Protein AF-A0A3D5J546-F1 (afdb_monomer)

Secondary structure (DSSP, 8-state):
-EEEEEEEEEEEEEEEEEE-SEEEEEEEEEEEEEEEE-SEEEEEEES--EEEEEEE-SS-EEEEE--

Sequence (67 aa):
HTSTFKGKNLTTTNAKLIAEGRSKNEISVTDNLSIIAEDRSETTIFNTPKIEIEKFTGEAILKKAEF

Foldseek 3Di:
DEEEEDAQVPEDAEDEEEFEDHYEEEHEYEEEYEYEHEAHYEYEYEYDYDYHDPYDYHHYYYHYDYD

pLDDT: mean 88.57, std 7.5, range [57.72, 95.69]

Radius of gyration: 10.86 Å; Cα contacts (8 Å, |Δi|>4): 177; chains: 1; bounding box: 25×23×28 Å

Solvent-accessible surface area (backbone atoms only — not comparable to full-atom values): 3596 Å² total; per-residue (Å²): 127,76,50,77,46,84,32,65,89,51,78,34,57,65,47,78,48,82,33,58,46,46,22,42,37,32,38,19,30,56,49,36,36,40,33,35,32,26,43,44,16,41,38,38,35,30,70,75,36,51,77,43,76,80,41,82,41,78,57,60,44,82,42,82,49,81,134

Organism: NCBI:txid398743

Nearest PDB structures (foldseek):
  4opw-assembly2_B  TM=9.066E-01  e=4.657E+00  Parabacteroides merdae ATCC 43184

Mean predicted aligned error: 4.25 Å

Structure (mmCIF, N/CA/C/O backbone):
data_AF-A0A3D5J546-F1
#
_entry.id   AF-A0A3D5J546-F1
#
loop_
_atom_site.group_PDB
_atom_site.id
_atom_site.type_symbol
_atom_site.label_atom_id
_atom_site.label_alt_id
_atom_site.label_comp_id
_atom_site.label_asym_id
_atom_site.label_entity_id
_atom_site.label_seq_id
_atom_site.pdbx_PDB_ins_code
_atom_site.Cartn_x
_atom_site.Cartn_y
_atom_site.Cartn_z
_atom_site.occupancy
_atom_site.B_iso_or_equiv
_atom_site.auth_seq_id
_atom_site.auth_comp_id
_atom_site.auth_asym_id
_atom_site.auth_atom_id
_atom_site.pdbx_PDB_model_num
ATOM 1 N N . HIS A 1 1 ? 7.240 5.094 -18.198 1.00 57.72 1 HIS A N 1
ATOM 2 C CA . HIS A 1 1 ? 6.048 5.841 -17.749 1.00 57.72 1 HIS A CA 1
ATOM 3 C C . HIS A 1 1 ? 5.955 5.721 -16.229 1.00 57.72 1 HIS A C 1
ATOM 5 O O . HIS A 1 1 ? 6.381 4.692 -15.714 1.00 57.72 1 HIS A O 1
ATOM 11 N N . THR A 1 2 ? 5.510 6.754 -15.513 1.00 72.62 2 THR A N 1
ATOM 12 C CA . THR A 1 2 ? 5.409 6.749 -14.040 1.00 72.62 2 THR A CA 1
ATOM 13 C C . THR A 1 2 ? 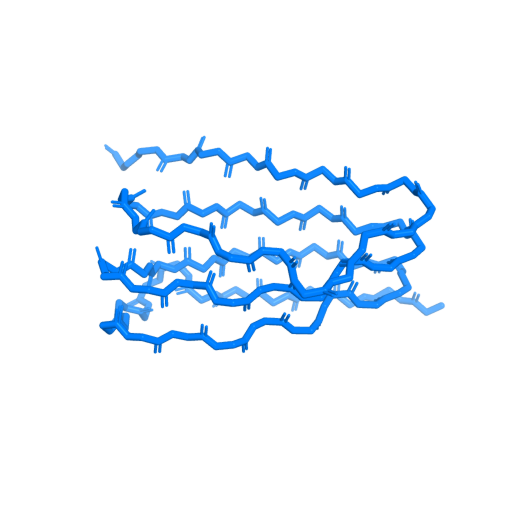4.033 7.243 -13.628 1.00 72.62 2 THR A C 1
ATOM 15 O O . THR A 1 2 ? 3.597 8.268 -14.150 1.00 72.62 2 THR A O 1
ATOM 18 N N . SER A 1 3 ? 3.396 6.565 -12.676 1.00 80.81 3 SER A N 1
ATOM 19 C CA . SER A 1 3 ? 2.031 6.878 -12.234 1.00 80.81 3 SER A CA 1
ATOM 20 C C . SER A 1 3 ? 1.997 7.194 -10.741 1.00 80.81 3 SER A C 1
ATOM 22 O O . SER A 1 3 ? 2.738 6.607 -9.952 1.00 80.81 3 SER A O 1
ATOM 24 N N . THR A 1 4 ? 1.164 8.152 -10.334 1.00 85.25 4 THR A N 1
ATOM 25 C CA . THR A 1 4 ? 0.977 8.515 -8.922 1.00 85.25 4 THR A CA 1
ATOM 26 C C . THR A 1 4 ? -0.508 8.605 -8.595 1.00 85.25 4 THR A C 1
ATOM 28 O O . THR A 1 4 ? -1.221 9.397 -9.207 1.00 85.25 4 THR A O 1
ATOM 31 N N . PHE A 1 5 ? -0.955 7.828 -7.610 1.00 83.19 5 PHE A N 1
ATOM 32 C CA . PHE A 1 5 ? -2.317 7.852 -7.085 1.00 83.19 5 PHE A CA 1
ATOM 33 C C . PHE A 1 5 ? -2.336 8.420 -5.661 1.00 83.19 5 PHE A C 1
ATOM 35 O O . PHE A 1 5 ? -1.618 7.933 -4.789 1.00 83.19 5 PHE A O 1
ATOM 42 N N . LYS A 1 6 ? -3.173 9.440 -5.421 1.00 82.31 6 LYS A N 1
ATOM 43 C CA . LYS A 1 6 ? -3.313 10.117 -4.120 1.00 82.31 6 LYS A CA 1
ATOM 44 C C . LYS A 1 6 ? -4.741 10.012 -3.585 1.00 82.31 6 LYS A C 1
ATOM 46 O O . LYS A 1 6 ? -5.551 10.909 -3.795 1.00 82.31 6 LYS A O 1
ATOM 51 N N . GLY A 1 7 ? -5.032 8.936 -2.862 1.00 77.25 7 GLY A N 1
ATOM 52 C CA . GLY A 1 7 ? -6.325 8.651 -2.232 1.00 77.25 7 GLY A CA 1
ATOM 53 C C . GLY A 1 7 ? -6.348 8.816 -0.709 1.00 77.25 7 GLY A C 1
ATOM 54 O O . GLY A 1 7 ? -7.280 8.349 -0.069 1.00 77.25 7 GLY A O 1
ATOM 55 N N . LYS A 1 8 ? -5.353 9.471 -0.096 1.00 72.06 8 LYS A N 1
ATOM 56 C CA . LYS A 1 8 ? -5.241 9.569 1.376 1.00 72.06 8 LYS A CA 1
ATOM 57 C C . LYS A 1 8 ? -6.428 10.241 2.086 1.00 72.06 8 LYS A C 1
ATOM 59 O O . LYS A 1 8 ? -6.722 9.896 3.219 1.00 72.06 8 LYS A O 1
ATOM 64 N N . ASN A 1 9 ? -7.109 11.182 1.425 1.00 77.69 9 ASN A N 1
ATOM 65 C CA . ASN A 1 9 ? -8.285 11.879 1.974 1.00 77.69 9 ASN A CA 1
ATOM 66 C 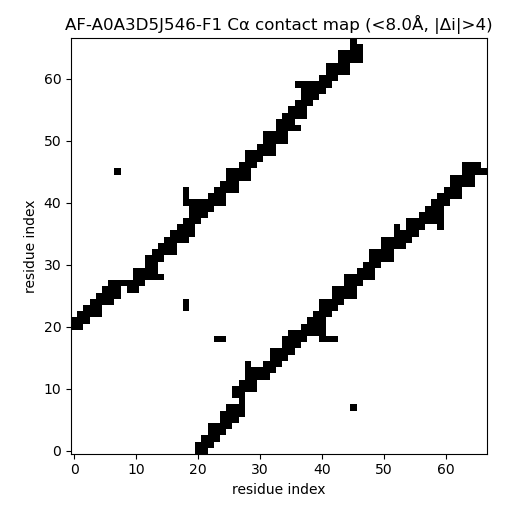C . ASN A 1 9 ? -9.612 11.200 1.596 1.00 77.69 9 ASN A C 1
ATOM 68 O O . ASN A 1 9 ? -10.677 11.685 1.968 1.00 77.69 9 ASN A O 1
ATOM 72 N N . LEU A 1 10 ? -9.556 10.111 0.823 1.00 77.50 10 LEU A N 1
ATOM 73 C CA . LEU A 1 10 ? -10.716 9.331 0.421 1.00 77.50 10 LEU A CA 1
ATOM 74 C C . LEU A 1 10 ? -10.709 8.029 1.217 1.00 77.50 10 LEU A C 1
ATOM 76 O O . LEU A 1 10 ? -10.114 7.037 0.803 1.00 77.50 10 LEU A O 1
ATOM 80 N N . THR A 1 11 ? -11.346 8.056 2.383 1.00 83.69 11 THR A N 1
ATOM 81 C CA . THR A 1 11 ? -11.513 6.858 3.205 1.00 83.69 11 THR A CA 1
ATOM 82 C C . THR A 1 11 ? -12.581 5.972 2.583 1.00 83.69 11 THR A C 1
ATOM 84 O O . THR A 1 11 ? -13.734 6.381 2.450 1.00 83.69 11 THR A O 1
ATOM 87 N N . THR A 1 12 ? -12.198 4.757 2.207 1.00 86.88 12 THR A N 1
ATOM 88 C CA . THR A 1 12 ? -13.123 3.735 1.711 1.00 86.88 12 THR A CA 1
ATOM 89 C C . THR A 1 12 ? -13.153 2.542 2.655 1.00 86.88 12 THR A C 1
ATOM 91 O O . THR A 1 12 ? -12.166 2.222 3.313 1.00 86.88 12 THR A O 1
ATOM 94 N N . THR A 1 13 ? -14.290 1.859 2.730 1.00 90.19 13 THR A N 1
ATOM 95 C CA . THR A 1 13 ? -14.424 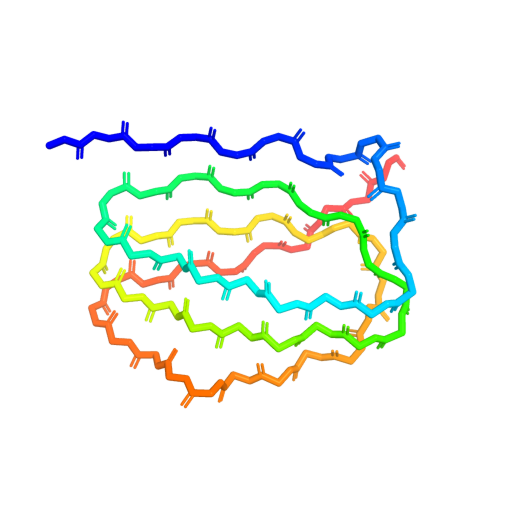0.648 3.546 1.00 90.19 13 THR A CA 1
ATOM 96 C C . THR A 1 13 ? -13.688 -0.522 2.901 1.00 90.19 13 THR A C 1
ATOM 98 O O . THR A 1 13 ? -12.910 -1.212 3.552 1.00 90.19 13 THR A O 1
ATOM 101 N N . ASN A 1 14 ? -13.877 -0.702 1.592 1.00 92.19 14 ASN A N 1
ATOM 102 C CA . ASN A 1 14 ? -13.267 -1.777 0.818 1.00 92.19 14 ASN A CA 1
ATOM 103 C C . ASN A 1 14 ? -12.614 -1.200 -0.442 1.00 92.19 14 ASN A C 1
ATOM 105 O O . ASN A 1 14 ? -13.170 -0.287 -1.062 1.00 92.19 14 ASN A O 1
ATOM 109 N N . ALA A 1 15 ? -11.452 -1.721 -0.831 1.00 91.56 15 ALA A N 1
ATOM 110 C CA . ALA A 1 15 ? -10.742 -1.272 -2.023 1.00 91.56 15 ALA A CA 1
ATOM 111 C C . ALA A 1 15 ? -10.015 -2.407 -2.740 1.00 91.56 15 ALA A C 1
ATOM 113 O O . ALA A 1 15 ? -9.483 -3.317 -2.107 1.00 91.56 15 ALA A O 1
ATOM 114 N N . LYS A 1 16 ? -9.915 -2.278 -4.066 1.00 92.44 16 LYS A N 1
ATOM 115 C CA . LYS A 1 16 ? -8.991 -3.049 -4.895 1.00 92.44 16 LYS A CA 1
ATOM 116 C C . LYS A 1 16 ? -7.994 -2.097 -5.549 1.00 92.44 16 LYS A C 1
ATOM 118 O O . LYS A 1 16 ? -8.402 -1.169 -6.245 1.00 92.44 16 LYS A O 1
ATOM 123 N N . LEU A 1 17 ? -6.704 -2.311 -5.302 1.00 90.56 17 LEU A N 1
ATOM 124 C CA . LEU A 1 17 ? -5.610 -1.521 -5.862 1.00 90.56 17 LEU A CA 1
ATOM 125 C C . LEU A 1 17 ? -4.820 -2.367 -6.863 1.00 90.56 17 LEU A C 1
ATOM 127 O O . LEU A 1 17 ? -4.337 -3.444 -6.522 1.00 90.56 17 LEU A O 1
ATOM 131 N N . ILE A 1 18 ? -4.645 -1.845 -8.074 1.00 92.56 18 ILE A N 1
ATOM 132 C CA . ILE A 1 18 ? -3.769 -2.426 -9.093 1.00 92.56 18 ILE A CA 1
ATOM 133 C C . ILE A 1 18 ? -2.584 -1.475 -9.266 1.00 92.56 18 ILE A C 1
ATOM 135 O O . ILE A 1 18 ? -2.726 -0.370 -9.788 1.00 92.56 18 ILE A O 1
ATOM 139 N N . ALA A 1 19 ? -1.434 -1.880 -8.742 1.00 89.56 19 ALA A N 1
ATOM 140 C CA . ALA A 1 19 ? -0.200 -1.117 -8.724 1.00 89.56 19 ALA A CA 1
ATOM 141 C C . ALA A 1 19 ? 0.816 -1.772 -9.666 1.00 89.56 19 ALA A C 1
ATOM 143 O O . ALA A 1 19 ? 1.617 -2.604 -9.253 1.00 89.56 19 ALA A O 1
ATOM 144 N N . GLU A 1 20 ? 0.767 -1.382 -10.937 1.00 87.94 20 GLU A N 1
ATOM 145 C CA . GLU A 1 20 ? 1.630 -1.907 -12.001 1.00 87.94 20 GLU A CA 1
ATOM 146 C C . GLU A 1 20 ? 2.696 -0.880 -12.423 1.00 87.94 20 GLU A C 1
ATOM 148 O O . GLU A 1 20 ? 2.520 0.340 -12.280 1.00 87.94 20 GLU A O 1
ATOM 153 N N . GLY A 1 21 ? 3.818 -1.361 -12.965 1.00 85.12 21 GLY A N 1
ATOM 154 C CA . GLY A 1 21 ? 4.916 -0.521 -13.446 1.00 85.12 21 GLY A CA 1
ATOM 155 C C . GLY A 1 21 ? 5.617 0.280 -12.339 1.00 85.12 21 GLY A C 1
ATOM 156 O O . GLY A 1 21 ? 5.717 -0.146 -11.192 1.00 85.12 21 GLY A O 1
ATOM 157 N N . ARG A 1 22 ? 6.136 1.472 -12.680 1.00 87.62 22 ARG A N 1
ATOM 158 C CA . ARG A 1 22 ? 6.682 2.426 -11.693 1.00 87.62 22 ARG A CA 1
ATOM 159 C C . ARG A 1 22 ? 5.562 3.283 -11.112 1.00 87.62 22 ARG A C 1
ATOM 161 O O . ARG A 1 22 ? 5.276 4.362 -11.646 1.00 87.62 22 ARG A O 1
ATOM 168 N N . SER A 1 23 ? 4.947 2.812 -10.030 1.00 89.44 23 SER A N 1
ATOM 169 C CA . SER A 1 23 ? 3.797 3.469 -9.398 1.00 89.44 23 SER A CA 1
ATOM 170 C C . SER A 1 23 ? 4.041 3.857 -7.936 1.00 89.44 23 SER A C 1
ATOM 172 O O . SER A 1 23 ? 4.750 3.174 -7.197 1.00 89.44 23 SER A O 1
ATOM 174 N N . LYS A 1 24 ? 3.454 4.987 -7.526 1.00 92.38 24 LYS A N 1
ATOM 175 C CA . LYS A 1 24 ? 3.368 5.431 -6.127 1.00 92.38 24 LYS A CA 1
ATOM 176 C C . LYS A 1 24 ? 1.909 5.642 -5.751 1.00 92.38 24 LYS A C 1
ATOM 178 O O . LYS A 1 24 ? 1.240 6.474 -6.361 1.00 92.38 24 LYS A O 1
ATOM 183 N N . ASN A 1 25 ? 1.432 4.915 -4.753 1.00 91.06 25 ASN A N 1
ATOM 184 C CA . ASN A 1 25 ? 0.025 4.861 -4.385 1.00 91.06 25 ASN A CA 1
ATOM 185 C C . ASN A 1 25 ? -0.152 5.224 -2.912 1.00 91.06 25 ASN A C 1
ATOM 187 O O . ASN A 1 25 ? 0.574 4.736 -2.055 1.00 91.06 25 ASN A O 1
ATOM 191 N N . GLU A 1 26 ? -1.134 6.062 -2.617 1.00 93.00 26 GLU A N 1
ATOM 192 C CA . GLU A 1 26 ? -1.549 6.426 -1.263 1.00 93.00 26 GLU A CA 1
ATOM 193 C C . GLU A 1 26 ? -3.037 6.095 -1.119 1.00 93.00 26 GLU A C 1
ATOM 195 O O . GLU A 1 26 ? -3.844 6.645 -1.870 1.00 93.00 26 GLU A O 1
ATOM 200 N N . ILE A 1 27 ? -3.422 5.212 -0.194 1.00 91.00 27 ILE A N 1
ATOM 201 C CA . ILE A 1 27 ? -4.815 4.755 -0.062 1.00 91.00 27 ILE A CA 1
ATOM 202 C C . ILE A 1 27 ? -5.260 4.623 1.397 1.00 91.00 27 ILE A C 1
ATOM 204 O O . ILE A 1 27 ? -4.543 4.063 2.219 1.00 91.00 27 ILE A O 1
ATOM 208 N N . SER A 1 28 ? -6.451 5.133 1.717 1.00 91.56 28 SER A N 1
ATOM 209 C CA . SER A 1 28 ? -7.061 5.051 3.048 1.00 91.56 28 SER A CA 1
ATOM 210 C C . SER A 1 28 ? -8.196 4.030 3.048 1.00 91.56 28 SER A C 1
ATOM 212 O O . SER A 1 28 ? -9.237 4.268 2.436 1.00 91.56 28 SER A O 1
ATOM 214 N N . VAL A 1 29 ? -7.991 2.882 3.705 1.00 91.44 29 VAL A N 1
ATOM 215 C CA . VAL A 1 29 ? -8.960 1.770 3.708 1.00 91.44 29 VAL A CA 1
ATOM 216 C C . VAL A 1 29 ? -9.172 1.251 5.120 1.00 91.44 29 VAL A C 1
ATOM 218 O O . VAL A 1 29 ? -8.194 0.995 5.813 1.00 91.44 29 VAL A O 1
ATOM 221 N N . THR A 1 30 ? -10.420 1.081 5.556 1.00 92.19 30 THR A N 1
ATOM 222 C CA . THR A 1 30 ? -10.711 0.684 6.946 1.00 92.19 30 THR A CA 1
ATOM 223 C C . THR A 1 30 ? -10.879 -0.817 7.146 1.00 92.19 30 THR A C 1
ATOM 225 O O . THR A 1 30 ? -10.392 -1.317 8.154 1.00 92.19 30 THR A O 1
ATOM 228 N N . ASP A 1 31 ? -11.525 -1.534 6.218 1.00 93.19 31 ASP A N 1
ATOM 229 C CA . ASP A 1 31 ? -11.854 -2.957 6.394 1.00 93.19 31 ASP A CA 1
ATOM 230 C C . ASP A 1 31 ? -11.018 -3.879 5.509 1.00 93.19 31 ASP A C 1
ATOM 232 O O . ASP A 1 31 ? -10.223 -4.652 6.035 1.00 93.19 31 ASP A O 1
ATOM 236 N N . ASN A 1 32 ? -11.167 -3.821 4.179 1.00 94.81 32 ASN A N 1
ATOM 237 C CA . ASN A 1 32 ? -10.513 -4.779 3.274 1.00 94.81 32 ASN A CA 1
ATOM 238 C C . ASN A 1 32 ? -9.807 -4.091 2.103 1.00 94.81 32 ASN A C 1
ATOM 240 O O . ASN A 1 32 ? -10.426 -3.351 1.336 1.00 94.81 32 ASN A O 1
ATOM 244 N N . LEU A 1 33 ? -8.524 -4.395 1.924 1.00 94.00 33 LEU A N 1
ATOM 245 C CA . LEU A 1 33 ? -7.722 -3.981 0.777 1.00 94.00 33 LEU A CA 1
ATOM 246 C C . LEU A 1 33 ? -7.215 -5.214 0.026 1.00 94.00 33 LEU A C 1
ATOM 248 O O . LEU A 1 33 ? -6.345 -5.917 0.535 1.00 94.00 33 LEU A O 1
ATOM 252 N N . SER A 1 34 ? -7.691 -5.422 -1.200 1.00 95.69 34 SER A N 1
ATOM 253 C CA . SER A 1 34 ? -7.077 -6.366 -2.140 1.00 95.69 34 SER A CA 1
ATOM 254 C C . SER A 1 34 ? -6.073 -5.622 -3.020 1.00 95.69 34 SER A C 1
ATOM 256 O O . SER A 1 34 ? -6.389 -4.568 -3.580 1.00 95.69 34 SER A O 1
ATOM 258 N N . ILE A 1 35 ? -4.850 -6.132 -3.132 1.00 93.94 35 ILE A N 1
ATOM 259 C CA . ILE A 1 35 ? -3.775 -5.488 -3.887 1.00 93.94 35 ILE A CA 1
ATOM 260 C C . ILE A 1 35 ? -3.117 -6.445 -4.879 1.00 93.94 35 ILE A C 1
ATOM 262 O O . ILE A 1 35 ? -2.743 -7.572 -4.551 1.00 93.94 35 ILE A O 1
ATOM 266 N N . ILE A 1 36 ? -2.934 -5.941 -6.096 1.00 94.44 36 ILE A N 1
ATOM 267 C CA . ILE A 1 36 ? -2.053 -6.493 -7.122 1.00 94.44 36 ILE A CA 1
ATOM 268 C C . ILE A 1 36 ? -0.861 -5.546 -7.218 1.00 94.44 36 ILE A C 1
ATOM 270 O O . ILE A 1 36 ? -1.039 -4.373 -7.543 1.00 94.44 36 ILE A O 1
ATOM 274 N N . ALA A 1 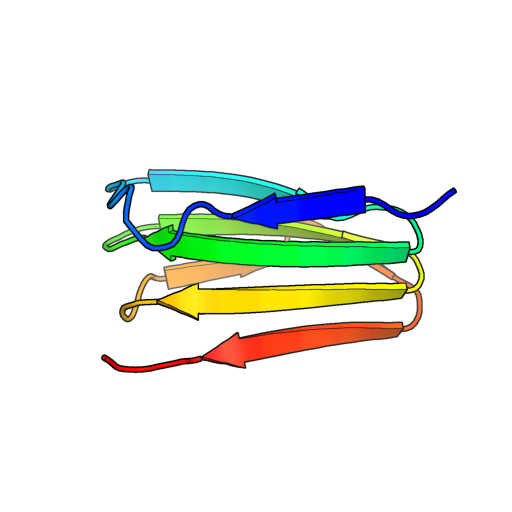37 ? 0.331 -6.032 -6.883 1.00 92.19 37 ALA A N 1
ATOM 275 C CA . ALA A 1 37 ? 1.565 -5.258 -6.921 1.00 92.19 37 ALA A CA 1
ATOM 276 C C . ALA A 1 37 ? 2.562 -5.909 -7.886 1.00 92.19 37 ALA A C 1
ATOM 278 O O . ALA A 1 37 ? 2.989 -7.053 -7.689 1.00 92.19 37 ALA A O 1
ATOM 279 N N . GLU A 1 38 ? 2.907 -5.184 -8.944 1.00 91.44 38 GLU A N 1
ATOM 280 C CA . GLU A 1 38 ? 3.754 -5.662 -10.035 1.00 91.44 38 GLU A CA 1
ATOM 281 C C . GLU A 1 38 ? 4.856 -4.646 -10.361 1.00 91.44 38 GLU A C 1
ATOM 283 O O . GLU A 1 38 ? 4.708 -3.439 -10.156 1.00 91.44 38 GLU A O 1
ATOM 288 N N . ASP A 1 39 ? 5.971 -5.142 -10.898 1.00 88.81 39 ASP A N 1
ATOM 289 C CA . ASP A 1 39 ? 7.163 -4.361 -11.236 1.00 88.81 39 ASP A CA 1
ATOM 290 C C . ASP A 1 39 ? 7.730 -3.556 -10.061 1.00 88.81 39 ASP A C 1
ATOM 292 O O . ASP A 1 39 ? 8.291 -4.143 -9.147 1.00 88.81 39 ASP A O 1
ATOM 296 N N . ARG A 1 40 ? 7.684 -2.217 -10.098 1.00 90.31 40 ARG A N 1
ATOM 297 C CA . ARG A 1 40 ? 8.344 -1.345 -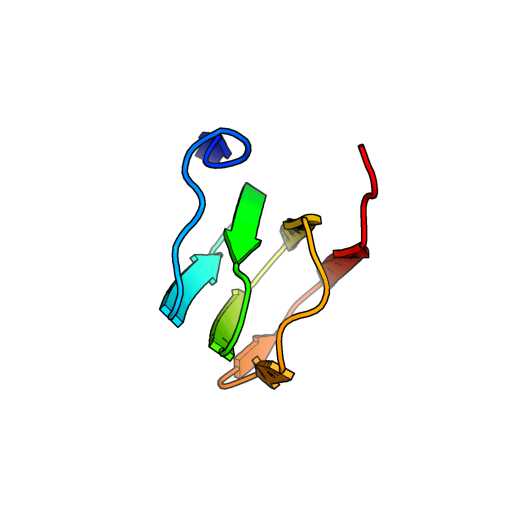9.120 1.00 90.31 40 ARG A CA 1
ATOM 298 C C . ARG A 1 40 ? 7.339 -0.387 -8.502 1.00 90.31 40 ARG A C 1
ATOM 300 O O . ARG A 1 40 ? 7.320 0.804 -8.824 1.00 90.31 40 ARG A O 1
ATOM 307 N N . SER A 1 41 ? 6.508 -0.921 -7.618 1.00 91.69 41 SER A N 1
ATOM 308 C CA . SER A 1 41 ? 5.394 -0.204 -7.003 1.00 91.69 41 SER A CA 1
ATOM 309 C C . SER A 1 41 ? 5.628 0.098 -5.523 1.00 91.69 41 SER A C 1
ATOM 311 O O . SER A 1 41 ? 6.030 -0.779 -4.759 1.00 91.69 41 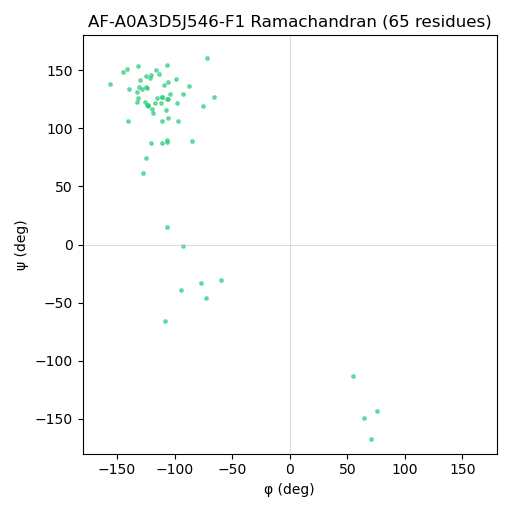SER A O 1
ATOM 313 N N . GLU A 1 42 ? 5.287 1.307 -5.088 1.00 93.19 42 GLU A N 1
ATOM 314 C CA . GLU A 1 42 ? 5.214 1.673 -3.673 1.00 93.19 42 GLU A CA 1
ATOM 315 C C . GLU A 1 42 ? 3.772 2.016 -3.299 1.00 93.19 42 GLU A C 1
ATOM 317 O O . GLU A 1 42 ? 3.164 2.892 -3.915 1.00 93.19 42 GLU A O 1
ATOM 322 N N . THR A 1 43 ? 3.238 1.371 -2.266 1.00 93.19 43 THR A N 1
ATOM 323 C CA . THR A 1 43 ? 1.883 1.619 -1.766 1.00 93.19 43 THR A CA 1
ATOM 324 C C . THR A 1 43 ? 1.924 1.974 -0.286 1.00 93.19 43 THR A C 1
ATOM 326 O O . THR A 1 43 ? 2.346 1.175 0.547 1.00 93.19 43 THR A O 1
ATOM 329 N N . THR A 1 44 ? 1.442 3.168 0.040 1.00 94.06 44 THR A N 1
ATOM 330 C CA . THR A 1 44 ? 1.219 3.652 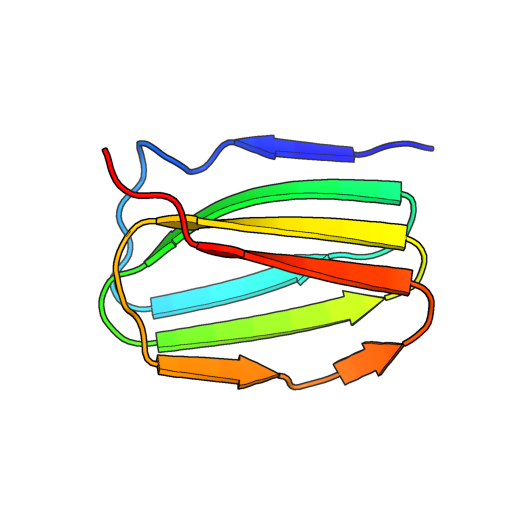1.401 1.00 94.06 44 THR A CA 1
ATOM 331 C C . THR A 1 44 ? -0.246 3.467 1.772 1.00 94.06 44 THR A C 1
ATOM 333 O O . THR A 1 44 ? -1.137 4.002 1.109 1.00 94.06 44 THR A O 1
ATOM 336 N N . ILE A 1 45 ? -0.487 2.719 2.842 1.00 92.75 45 ILE A N 1
ATOM 337 C CA . ILE A 1 45 ? -1.809 2.376 3.355 1.00 92.7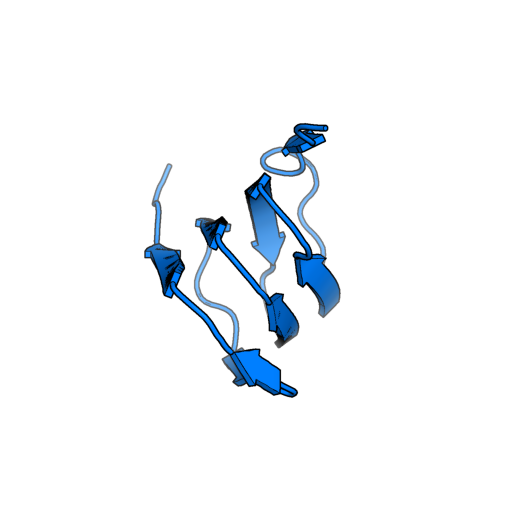5 45 ILE A CA 1
ATOM 338 C C . ILE A 1 45 ? -2.047 3.175 4.633 1.00 92.75 45 ILE A C 1
ATOM 340 O O . ILE A 1 45 ? -1.246 3.117 5.569 1.00 92.75 45 ILE A O 1
ATOM 344 N N . PHE A 1 46 ? -3.152 3.911 4.651 1.00 90.12 46 PHE A N 1
ATOM 345 C CA . PHE A 1 46 ? -3.661 4.622 5.814 1.00 90.12 46 PHE A CA 1
ATOM 346 C C . PHE A 1 46 ? -4.774 3.787 6.459 1.00 90.12 46 PHE A C 1
ATOM 348 O O . PHE A 1 46 ? -5.583 3.178 5.753 1.00 90.12 46 PHE A O 1
ATOM 355 N N . ASN A 1 47 ? -4.821 3.801 7.795 1.00 89.75 47 ASN A N 1
ATOM 356 C CA . ASN A 1 47 ? -5.596 2.897 8.659 1.00 89.75 47 ASN A CA 1
ATOM 357 C C . ASN A 1 47 ? -5.055 1.455 8.687 1.00 89.75 47 ASN A C 1
ATOM 359 O O . ASN A 1 47 ? -3.915 1.187 8.306 1.00 89.75 47 ASN A O 1
ATOM 363 N N . THR A 1 48 ? -5.854 0.539 9.239 1.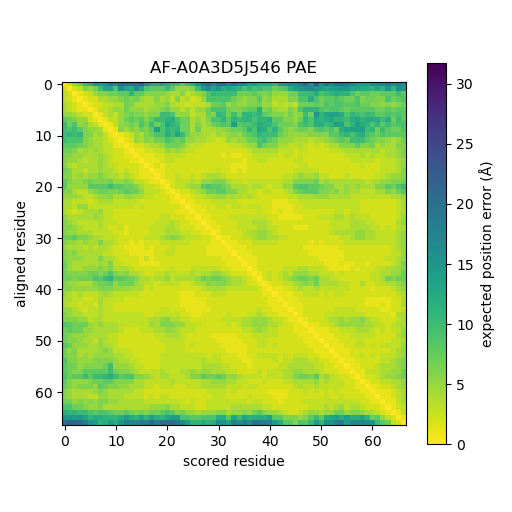00 90.25 48 THR A N 1
ATOM 364 C CA . THR A 1 48 ? -5.440 -0.839 9.533 1.00 90.25 48 THR A CA 1
ATOM 365 C C . THR A 1 48 ? -6.421 -1.849 8.921 1.00 90.25 48 THR A C 1
ATOM 367 O O . THR A 1 48 ? -7.061 -2.592 9.663 1.00 90.25 48 THR A O 1
ATOM 370 N N . PRO A 1 49 ? -6.578 -1.868 7.583 1.00 92.81 49 PRO A N 1
ATOM 371 C CA . PRO A 1 49 ? -7.438 -2.837 6.920 1.00 92.81 49 PRO A CA 1
ATOM 372 C C . PRO A 1 49 ? -6.807 -4.231 6.959 1.00 92.81 49 PRO A C 1
ATOM 374 O O . PRO A 1 49 ? -5.586 -4.390 7.062 1.00 92.81 49 PRO A O 1
ATOM 377 N N . LYS A 1 50 ? -7.629 -5.256 6.765 1.00 94.12 50 LYS A N 1
ATOM 378 C CA . LYS A 1 50 ? -7.161 -6.562 6.313 1.00 94.12 50 LYS A CA 1
ATOM 379 C C . LYS A 1 50 ? -6.613 -6.419 4.891 1.00 94.12 50 LYS A C 1
ATOM 381 O O . LYS A 1 50 ? -7.304 -5.918 4.006 1.00 94.12 50 LYS A O 1
ATOM 386 N N . ILE A 1 51 ? -5.379 -6.868 4.671 1.00 94.06 51 ILE A N 1
ATOM 387 C CA . ILE A 1 51 ? -4.718 -6.797 3.364 1.00 94.06 51 ILE A CA 1
ATOM 388 C C . ILE A 1 51 ? -4.695 -8.193 2.745 1.00 94.06 51 ILE A C 1
ATOM 390 O O . ILE A 1 51 ? -4.181 -9.135 3.347 1.00 94.06 51 ILE A O 1
ATOM 394 N N . GLU A 1 52 ? -5.226 -8.308 1.536 1.00 95.56 52 GLU A N 1
ATOM 395 C CA . GLU A 1 52 ? -5.138 -9.495 0.695 1.00 95.56 52 GLU A CA 1
ATOM 396 C C . GLU A 1 52 ? -4.258 -9.188 -0.516 1.00 95.56 52 GLU A C 1
ATOM 398 O O . GLU A 1 52 ? -4.527 -8.269 -1.286 1.00 95.56 52 GLU A O 1
ATOM 403 N N . ILE A 1 53 ? -3.180 -9.948 -0.683 1.00 93.56 53 ILE A N 1
ATOM 404 C CA . ILE A 1 53 ? -2.275 -9.796 -1.820 1.00 93.56 53 ILE A CA 1
ATOM 405 C C . ILE A 1 53 ? -2.680 -10.826 -2.870 1.00 93.56 53 ILE A C 1
ATOM 407 O O . ILE A 1 53 ? -2.421 -12.015 -2.703 1.00 93.56 53 ILE A O 1
ATOM 411 N N . GLU A 1 54 ? -3.316 -10.369 -3.947 1.00 94.44 54 GLU A N 1
ATOM 412 C CA . GLU A 1 54 ? -3.730 -11.240 -5.054 1.00 94.44 54 GLU A CA 1
ATOM 413 C C . GLU A 1 54 ? -2.536 -11.605 -5.948 1.00 94.44 54 GLU A C 1
ATOM 415 O O . GLU A 1 54 ? -2.473 -12.706 -6.493 1.00 94.44 54 GLU A O 1
ATOM 420 N N . LYS A 1 55 ? -1.567 -10.690 -6.095 1.00 91.94 55 LYS A N 1
ATOM 421 C CA . LYS A 1 55 ? -0.352 -10.906 -6.892 1.00 91.94 55 LYS A CA 1
ATOM 422 C C . LYS A 1 55 ? 0.779 -9.996 -6.419 1.00 91.94 55 LYS A C 1
ATOM 424 O O . LYS A 1 55 ? 0.552 -8.820 -6.139 1.00 91.94 55 LYS A O 1
ATOM 429 N N . PHE A 1 56 ? 1.989 -10.549 -6.344 1.00 92.50 56 PHE A N 1
ATOM 430 C CA . PHE A 1 56 ? 3.189 -9.846 -5.891 1.00 92.50 56 PHE A CA 1
ATOM 431 C C . PHE A 1 56 ? 4.392 -10.252 -6.741 1.00 92.50 56 PHE A C 1
ATOM 433 O O . PHE A 1 56 ? 4.877 -11.380 -6.636 1.00 92.50 56 PHE A O 1
ATOM 440 N N . THR A 1 57 ? 4.845 -9.362 -7.619 1.00 92.06 57 THR A N 1
ATOM 441 C CA . THR A 1 57 ? 5.950 -9.634 -8.554 1.00 92.06 57 THR A CA 1
ATOM 442 C C . THR A 1 57 ? 6.853 -8.412 -8.711 1.00 92.06 57 THR A C 1
ATOM 444 O O . THR A 1 57 ? 6.395 -7.283 -8.565 1.00 92.06 57 THR A O 1
ATOM 447 N N . GLY A 1 58 ? 8.140 -8.629 -9.006 1.00 88.19 58 GLY A N 1
ATOM 448 C CA . GLY A 1 58 ? 9.132 -7.549 -9.076 1.00 88.19 58 GLY A CA 1
ATOM 449 C C . GLY A 1 58 ? 9.575 -7.035 -7.697 1.00 88.19 58 GLY A C 1
ATOM 450 O O . GLY A 1 58 ? 9.723 -7.808 -6.753 1.00 88.19 58 GLY A O 1
ATOM 451 N N . GLU A 1 59 ? 9.812 -5.728 -7.596 1.00 90.19 59 GLU A N 1
ATOM 452 C CA . GLU A 1 59 ? 10.139 -4.974 -6.381 1.00 90.19 59 GLU A CA 1
ATOM 453 C C . GLU A 1 59 ? 8.936 -4.126 -5.924 1.00 90.19 59 GLU A C 1
ATOM 455 O O . GLU A 1 59 ? 8.815 -2.943 -6.255 1.00 90.19 59 GLU A O 1
ATOM 460 N N . ALA A 1 60 ? 8.058 -4.706 -5.110 1.00 91.19 60 ALA A N 1
ATOM 461 C CA . ALA A 1 60 ? 6.927 -3.996 -4.522 1.00 91.19 60 ALA A CA 1
ATOM 462 C C . ALA A 1 60 ? 7.145 -3.693 -3.028 1.00 91.19 60 ALA A C 1
ATOM 464 O O . ALA A 1 60 ? 7.662 -4.521 -2.279 1.00 91.19 60 ALA A O 1
ATOM 465 N N . ILE A 1 61 ? 6.738 -2.501 -2.575 1.00 92.19 61 ILE A N 1
ATOM 466 C CA . ILE A 1 61 ? 6.852 -2.068 -1.175 1.00 92.19 61 ILE A CA 1
ATOM 467 C C . ILE A 1 61 ? 5.486 -1.624 -0.654 1.00 92.19 61 ILE A C 1
ATOM 469 O O . ILE A 1 61 ? 4.887 -0.689 -1.185 1.00 92.19 61 ILE A O 1
ATOM 473 N N . LEU A 1 62 ? 5.029 -2.250 0.430 1.00 91.12 62 LEU A N 1
ATOM 474 C CA . LEU A 1 62 ? 3.853 -1.822 1.184 1.00 91.12 62 LEU A CA 1
ATOM 475 C C . LEU A 1 62 ? 4.305 -1.131 2.474 1.00 91.12 62 LEU A C 1
ATOM 477 O O . LEU A 1 62 ? 5.119 -1.669 3.223 1.00 91.12 62 LEU A O 1
ATOM 481 N N . LYS A 1 63 ? 3.778 0.064 2.733 1.00 92.94 63 LYS A N 1
ATOM 482 C CA . LYS A 1 63 ? 4.069 0.873 3.923 1.00 92.94 63 LYS A CA 1
ATOM 483 C C . LYS A 1 63 ? 2.762 1.201 4.628 1.00 92.94 63 LYS A C 1
ATOM 485 O O . LYS A 1 63 ? 1.814 1.627 3.978 1.00 92.94 63 LYS A O 1
ATOM 490 N N . LYS A 1 64 ? 2.720 1.060 5.952 1.00 90.81 64 LYS A N 1
ATOM 491 C CA . LYS A 1 64 ? 1.656 1.661 6.763 1.00 90.81 64 LYS A CA 1
ATOM 492 C C . LYS A 1 64 ? 2.068 3.088 7.128 1.00 90.81 64 LYS A C 1
ATOM 494 O O . LYS A 1 64 ? 3.221 3.311 7.496 1.00 90.81 64 LYS A O 1
ATOM 499 N N . ALA A 1 65 ? 1.136 4.027 7.032 1.00 87.81 65 ALA A N 1
ATOM 500 C CA . ALA A 1 65 ? 1.274 5.373 7.571 1.00 87.81 65 ALA A CA 1
ATOM 501 C C . ALA A 1 65 ? 0.102 5.678 8.511 1.00 87.81 65 ALA A C 1
ATOM 503 O O . ALA A 1 65 ? -1.026 5.236 8.284 1.00 87.81 65 ALA A O 1
ATOM 504 N N . GLU A 1 66 ? 0.386 6.432 9.566 1.00 76.81 66 GLU A N 1
ATOM 505 C CA . GLU A 1 66 ? -0.607 6.972 10.496 1.00 76.81 66 GLU A CA 1
ATOM 506 C C . GLU A 1 66 ? -0.619 8.498 10.346 1.00 76.81 66 GLU A C 1
ATOM 508 O O . GLU A 1 66 ? 0.401 9.089 9.979 1.00 76.81 66 GLU A O 1
ATOM 513 N N . PHE A 1 67 ? -1.798 9.100 10.516 1.00 59.41 67 PHE A N 1
ATOM 514 C CA . PHE A 1 67 ? -1.967 10.554 10.500 1.00 59.41 67 PHE A CA 1
ATOM 515 C C . PHE A 1 67 ? -1.474 11.176 11.804 1.00 59.41 67 PHE A C 1
ATOM 517 O O . PHE A 1 67 ? -1.678 10.542 12.863 1.00 59.41 67 PHE A O 1
#